Protein AF-A0A520TK30-F1 (afdb_monomer_lite)

Radius of gyration: 18.87 Å; chains: 1; bounding box: 36×43×53 Å

Sequence (95 aa):
MKSSNLFISILKRILGIGFLILNYLCYGVMIALAADSSLSANERIIYPVLVYILSWGFLLAGIYLAGPEIVNKMKSYYVLLKSKFIKRRLNDKQT

pLDDT: mean 89.73, std 10.65, range [50.91, 97.69]

Foldseek 3Di:
DVVVVVVVLVVLLVVLVVLLVVLVVLVVVLVCLLPDPVDDNVRNVVVNVVSNVVSVVSNVSSCVRNDPVNVVVVVVVVVVVVVVVVVVVVVVVVD

Structure (mmCIF, N/CA/C/O backbone):
data_AF-A0A520TK30-F1
#
_entry.id 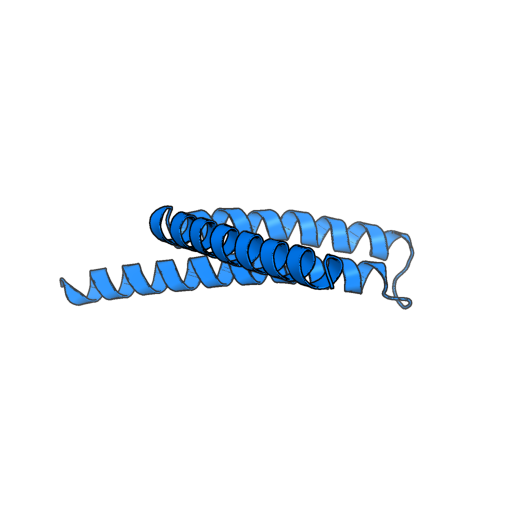  AF-A0A520TK30-F1
#
loop_
_atom_site.group_PDB
_atom_site.id
_atom_site.type_symbol
_atom_site.label_atom_id
_atom_site.label_alt_id
_atom_site.label_comp_id
_atom_site.label_asym_id
_atom_site.label_entity_id
_atom_site.label_seq_id
_atom_site.pdbx_PDB_ins_code
_atom_site.Cartn_x
_atom_site.Cartn_y
_atom_site.Cartn_z
_atom_site.occupancy
_atom_site.B_iso_or_equiv
_atom_site.auth_seq_id
_atom_site.auth_comp_id
_atom_site.auth_asym_id
_atom_site.auth_atom_id
_atom_site.pdbx_PDB_model_num
ATOM 1 N N . MET A 1 1 ? -6.553 -1.343 33.027 1.00 51.94 1 MET A N 1
ATOM 2 C CA . MET A 1 1 ? -6.955 -2.210 31.889 1.00 51.94 1 MET A CA 1
ATOM 3 C C . MET A 1 1 ? -7.673 -1.488 30.740 1.00 51.94 1 MET A C 1
ATOM 5 O O . MET A 1 1 ? -7.422 -1.843 29.597 1.00 51.94 1 MET A O 1
ATOM 9 N N . LYS A 1 2 ? -8.529 -0.476 30.975 1.00 59.81 2 LYS A N 1
ATOM 10 C CA . LYS A 1 2 ? -9.308 0.194 29.905 1.00 59.81 2 LYS A CA 1
ATOM 11 C C . LYS A 1 2 ? -8.462 1.020 28.910 1.00 59.81 2 LYS A C 1
ATOM 13 O O . LYS A 1 2 ? -8.791 1.043 27.728 1.00 59.81 2 LYS A O 1
ATOM 18 N N . SER A 1 3 ? -7.363 1.647 29.352 1.00 63.50 3 SER A N 1
ATOM 19 C CA . SER A 1 3 ? -6.510 2.465 28.466 1.00 63.50 3 SER A CA 1
ATOM 20 C C . SER A 1 3 ? -5.634 1.635 27.520 1.00 63.50 3 SER A C 1
ATOM 22 O O . SER A 1 3 ? -5.495 2.008 26.360 1.00 63.50 3 SER A O 1
ATOM 24 N N . SER A 1 4 ? -5.116 0.479 27.954 1.00 72.25 4 SER A N 1
ATOM 25 C CA . SER A 1 4 ? -4.326 -0.414 27.088 1.00 72.25 4 SER A CA 1
ATOM 26 C C . SER A 1 4 ? -5.141 -0.948 25.910 1.00 72.25 4 SER A C 1
ATOM 28 O O . SER A 1 4 ? -4.643 -0.976 24.790 1.00 72.25 4 SER A O 1
ATOM 30 N N . ASN A 1 5 ? -6.413 -1.297 26.125 1.00 80.94 5 ASN A N 1
ATOM 31 C CA . ASN A 1 5 ? -7.287 -1.771 25.047 1.00 80.94 5 ASN A CA 1
ATOM 32 C C . ASN A 1 5 ? -7.604 -0.668 24.026 1.00 80.94 5 ASN A C 1
ATOM 34 O O . ASN A 1 5 ? -7.632 -0.928 22.823 1.00 80.94 5 ASN A O 1
ATOM 38 N N . LEU A 1 6 ? -7.784 0.571 24.494 1.00 83.75 6 LEU A N 1
ATOM 39 C CA . LEU A 1 6 ? -7.958 1.731 23.620 1.00 83.75 6 LEU A CA 1
ATOM 40 C C . LEU A 1 6 ? -6.690 1.990 22.791 1.00 83.75 6 LEU A C 1
ATOM 42 O O . LEU A 1 6 ? -6.771 2.153 21.576 1.00 83.75 6 LEU A O 1
ATOM 46 N N . PHE A 1 7 ? -5.522 1.977 23.436 1.00 86.88 7 PHE A N 1
ATOM 47 C CA . PHE A 1 7 ? -4.235 2.194 22.780 1.00 86.88 7 PHE A CA 1
ATOM 48 C C . PHE A 1 7 ? -3.964 1.149 21.691 1.00 86.88 7 PHE A C 1
ATOM 50 O O . PHE A 1 7 ? -3.657 1.506 20.556 1.00 86.88 7 PHE A O 1
ATOM 57 N N . ILE A 1 8 ? -4.170 -0.136 21.996 1.00 88.19 8 ILE A N 1
ATOM 58 C CA . ILE A 1 8 ? -4.013 -1.232 21.028 1.00 88.19 8 ILE A CA 1
ATOM 59 C C . ILE A 1 8 ? -4.972 -1.059 19.844 1.00 88.19 8 ILE A C 1
ATOM 61 O O . ILE A 1 8 ? -4.583 -1.273 18.696 1.00 88.19 8 ILE A O 1
ATOM 65 N N . SER A 1 9 ? -6.217 -0.644 20.095 1.00 88.62 9 SER A N 1
ATOM 66 C CA . SER A 1 9 ? -7.188 -0.380 19.028 1.00 88.62 9 SER A CA 1
ATOM 67 C C . SER A 1 9 ? -6.749 0.769 18.116 1.00 88.62 9 SER A C 1
ATOM 69 O O . SER A 1 9 ? -6.867 0.665 16.896 1.00 88.62 9 SER A O 1
ATOM 71 N N . ILE A 1 10 ? -6.243 1.867 18.683 1.00 91.19 10 ILE A N 1
ATOM 72 C CA . ILE A 1 10 ? -5.751 3.012 17.905 1.00 91.19 10 ILE A CA 1
ATOM 73 C C . ILE A 1 10 ? -4.529 2.606 17.079 1.00 91.19 10 ILE A C 1
ATOM 75 O O . ILE A 1 10 ? -4.470 2.910 15.890 1.00 91.19 10 ILE A O 1
ATOM 79 N N . LEU A 1 11 ? -3.592 1.866 17.674 1.00 93.25 11 LEU A N 1
ATOM 80 C CA . LEU A 1 11 ? -2.386 1.412 16.989 1.00 93.25 11 LEU A CA 1
ATOM 81 C C . LEU A 1 11 ? -2.716 0.508 15.794 1.00 93.25 11 LEU A C 1
ATOM 83 O O . LEU A 1 11 ? -2.174 0.711 14.711 1.00 93.25 11 LEU A O 1
ATOM 87 N N . LYS A 1 12 ? -3.663 -0.429 15.952 1.00 93.25 12 LYS A N 1
ATOM 88 C CA . LYS A 1 12 ? -4.173 -1.254 14.841 1.00 93.25 12 LYS A CA 1
ATOM 89 C C . LYS A 1 12 ? -4.753 -0.396 13.721 1.00 93.25 12 LYS A C 1
ATOM 91 O O . LYS A 1 12 ? -4.441 -0.626 12.557 1.00 93.25 12 LYS A O 1
ATOM 96 N N . ARG A 1 13 ? -5.550 0.619 14.067 1.00 93.62 13 ARG A N 1
ATOM 97 C CA . ARG A 1 13 ? -6.155 1.523 13.080 1.00 93.62 13 ARG A CA 1
ATOM 98 C C . ARG A 1 13 ? -5.099 2.319 12.310 1.00 93.62 13 ARG A C 1
ATOM 100 O O . ARG A 1 13 ? -5.184 2.400 11.089 1.00 93.62 13 ARG A O 1
ATOM 107 N N . ILE A 1 14 ? -4.088 2.852 13.000 1.00 94.56 14 ILE A N 1
ATOM 108 C CA . ILE A 1 14 ? -2.958 3.561 12.375 1.00 94.56 14 ILE A CA 1
ATOM 109 C C . ILE A 1 14 ? -2.172 2.621 11.459 1.00 94.56 14 ILE A C 1
ATOM 111 O O . ILE A 1 14 ? -1.876 2.988 10.324 1.00 94.56 14 ILE A O 1
ATOM 115 N N . LEU A 1 15 ? -1.889 1.397 11.912 1.00 95.94 15 LEU A N 1
ATOM 116 C CA . LEU A 1 15 ? -1.217 0.383 11.101 1.00 95.94 15 LEU A CA 1
ATOM 117 C C . LEU A 1 15 ? -2.016 0.061 9.829 1.00 95.94 15 LEU A C 1
ATOM 119 O O . LEU A 1 15 ? -1.446 -0.006 8.743 1.00 95.94 15 LEU A O 1
ATOM 123 N N . GLY A 1 16 ? -3.341 -0.063 9.946 1.00 95.50 16 GLY A N 1
ATOM 124 C CA . GLY A 1 16 ? -4.228 -0.260 8.803 1.00 95.50 16 GLY A CA 1
ATOM 125 C C . GLY A 1 16 ? -4.165 0.885 7.794 1.00 95.50 16 GLY A C 1
ATOM 126 O O . GLY A 1 16 ? -4.012 0.643 6.599 1.00 95.50 16 GLY A O 1
ATOM 127 N N . ILE A 1 17 ? -4.198 2.137 8.264 1.00 95.31 17 ILE A N 1
ATOM 128 C CA . ILE A 1 17 ? -4.005 3.316 7.402 1.00 95.31 17 ILE A CA 1
ATOM 129 C C . ILE A 1 17 ? -2.627 3.268 6.724 1.00 95.31 17 ILE A C 1
ATOM 131 O O . ILE A 1 17 ? -2.529 3.530 5.527 1.00 95.31 17 ILE A O 1
ATOM 135 N N . GLY A 1 18 ? -1.580 2.883 7.458 1.00 96.00 18 GLY A N 1
ATOM 136 C CA . GLY A 1 18 ? -0.234 2.697 6.915 1.00 96.00 18 GLY A CA 1
ATOM 137 C C . GLY A 1 18 ? -0.199 1.701 5.755 1.00 96.00 18 GLY A C 1
ATOM 138 O O . GLY A 1 18 ? 0.383 1.998 4.714 1.00 96.00 18 GLY A O 1
ATOM 139 N N . PHE A 1 19 ? -0.889 0.563 5.874 1.00 97.31 19 PHE A N 1
ATOM 140 C CA . PHE A 1 19 ? -1.002 -0.394 4.772 1.00 97.31 19 PHE A CA 1
ATOM 141 C C . PHE A 1 19 ? -1.783 0.145 3.572 1.00 97.31 19 PHE A C 1
ATOM 143 O O . PHE A 1 19 ? -1.408 -0.138 2.438 1.00 97.31 19 PHE A O 1
ATOM 150 N N . LEU A 1 20 ? -2.814 0.967 3.776 1.00 95.56 20 LEU A N 1
ATOM 151 C CA . LEU A 1 20 ? -3.510 1.616 2.657 1.00 95.56 20 LEU A CA 1
ATOM 152 C C . LEU A 1 20 ? -2.601 2.606 1.914 1.00 95.56 20 LEU A C 1
ATOM 154 O O . LEU A 1 20 ? -2.643 2.681 0.687 1.00 95.56 20 LEU A O 1
ATOM 158 N N . ILE A 1 21 ? -1.745 3.329 2.639 1.00 95.50 21 ILE A N 1
ATOM 159 C CA . ILE A 1 21 ? -0.733 4.204 2.033 1.00 95.50 21 ILE A CA 1
ATOM 160 C C . ILE A 1 21 ? 0.302 3.369 1.270 1.00 95.50 21 ILE A C 1
ATOM 162 O O . ILE A 1 21 ? 0.606 3.683 0.123 1.00 95.50 21 ILE A O 1
ATOM 166 N N . LEU A 1 22 ? 0.802 2.277 1.859 1.00 96.56 22 LEU A N 1
ATOM 167 C CA . LEU A 1 22 ? 1.729 1.358 1.187 1.00 96.56 22 LEU A CA 1
ATOM 168 C C . LEU A 1 22 ? 1.120 0.760 -0.085 1.00 96.56 22 LEU A C 1
ATOM 170 O O . LEU A 1 22 ? 1.789 0.735 -1.114 1.00 96.56 22 LEU A O 1
ATOM 174 N N . ASN A 1 23 ? -0.155 0.360 -0.049 1.00 97.31 23 ASN A N 1
ATOM 175 C CA . ASN A 1 23 ? -0.881 -0.087 -1.236 1.00 97.31 23 ASN A CA 1
ATOM 176 C C . ASN A 1 23 ? -0.861 0.977 -2.344 1.00 97.31 23 ASN A C 1
ATOM 178 O O . ASN A 1 23 ? -0.565 0.655 -3.492 1.00 97.31 23 ASN A O 1
ATOM 182 N N . TYR A 1 24 ? -1.127 2.242 -2.010 1.00 94.75 24 TYR A N 1
ATOM 183 C CA . TYR A 1 24 ? -1.058 3.330 -2.985 1.00 94.75 24 TYR A CA 1
ATOM 184 C C . TYR A 1 24 ? 0.361 3.510 -3.555 1.00 94.75 24 TYR A C 1
ATOM 186 O O . TYR A 1 24 ? 0.533 3.683 -4.761 1.00 94.75 24 TYR A O 1
ATOM 194 N N . LEU A 1 25 ? 1.392 3.414 -2.711 1.00 97.19 25 LEU A N 1
ATOM 195 C CA . LEU A 1 25 ? 2.789 3.534 -3.139 1.00 97.19 25 LEU A CA 1
ATOM 196 C C . LEU A 1 25 ? 3.240 2.383 -4.048 1.00 97.19 25 LEU A C 1
ATOM 198 O O . LEU A 1 25 ? 4.070 2.610 -4.929 1.00 97.19 25 LEU A O 1
ATOM 202 N N . CYS A 1 26 ? 2.664 1.183 -3.910 1.00 97.62 26 CYS A N 1
ATOM 203 C CA . CYS A 1 26 ? 2.946 0.065 -4.812 1.00 97.62 26 CYS A CA 1
ATOM 204 C C . CYS A 1 26 ? 2.713 0.434 -6.282 1.00 97.62 26 CYS A C 1
ATOM 206 O O . CYS A 1 26 ? 3.488 0.008 -7.131 1.00 97.62 26 CYS A O 1
ATOM 208 N N . TYR A 1 27 ? 1.707 1.257 -6.601 1.00 95.44 27 TYR A N 1
ATOM 209 C CA . TYR A 1 27 ? 1.476 1.707 -7.980 1.00 95.44 27 TYR A CA 1
ATOM 210 C C . TYR A 1 27 ? 2.628 2.554 -8.524 1.00 95.44 27 TYR A C 1
ATOM 212 O O . TYR A 1 27 ? 3.022 2.379 -9.674 1.00 95.44 27 TYR A O 1
ATOM 220 N N . GLY A 1 28 ? 3.216 3.417 -7.693 1.00 96.38 28 GLY A N 1
ATOM 221 C CA . GLY A 1 28 ? 4.412 4.171 -8.070 1.00 96.38 28 GLY A CA 1
ATOM 222 C C . GLY A 1 28 ? 5.611 3.254 -8.317 1.00 96.38 28 GLY A C 1
ATOM 223 O O . GLY A 1 28 ? 6.308 3.406 -9.316 1.00 96.38 28 GLY A O 1
ATOM 224 N N . VAL A 1 29 ? 5.801 2.253 -7.453 1.00 97.00 29 VAL A N 1
ATOM 225 C CA . VAL A 1 29 ? 6.871 1.253 -7.600 1.00 97.00 29 VAL A CA 1
ATOM 226 C C . VAL A 1 29 ? 6.689 0.421 -8.872 1.00 97.00 29 VAL A C 1
ATOM 228 O O . VAL A 1 29 ? 7.657 0.207 -9.593 1.00 97.00 29 VAL A O 1
ATOM 231 N N . MET A 1 30 ? 5.462 0.003 -9.199 1.00 97.50 30 MET A N 1
ATOM 232 C CA . MET A 1 30 ? 5.163 -0.716 -10.445 1.00 97.50 30 MET A CA 1
ATOM 233 C C . MET A 1 30 ? 5.575 0.086 -11.682 1.00 97.50 30 MET A C 1
ATOM 235 O O . MET A 1 30 ? 6.209 -0.461 -12.580 1.00 97.50 30 MET A O 1
ATOM 239 N N . ILE A 1 31 ? 5.249 1.383 -11.717 1.00 96.62 31 ILE A N 1
ATOM 240 C CA . ILE A 1 31 ? 5.629 2.269 -12.825 1.00 96.62 31 ILE A CA 1
ATOM 241 C C . ILE A 1 31 ? 7.150 2.412 -12.898 1.00 96.62 31 ILE A C 1
ATOM 243 O O . ILE A 1 31 ? 7.716 2.297 -13.983 1.00 96.62 31 ILE A O 1
ATOM 247 N N . ALA A 1 32 ? 7.811 2.631 -11.758 1.00 97.00 32 ALA A N 1
ATOM 248 C CA . ALA A 1 32 ? 9.263 2.769 -11.701 1.00 97.00 32 ALA A CA 1
ATOM 249 C C . ALA A 1 32 ? 9.971 1.518 -12.240 1.00 97.00 32 ALA A C 1
ATOM 251 O O . ALA A 1 32 ? 10.847 1.633 -13.089 1.00 97.00 32 ALA A O 1
ATOM 252 N N . LEU A 1 33 ? 9.532 0.329 -11.821 1.00 96.69 33 LEU A N 1
ATOM 253 C CA . LEU A 1 33 ? 10.074 -0.948 -12.287 1.00 96.69 33 LEU A CA 1
ATOM 254 C C . LEU A 1 33 ? 9.816 -1.187 -13.779 1.00 96.69 33 LEU A C 1
ATOM 256 O O . LEU A 1 33 ? 10.693 -1.674 -14.482 1.00 96.69 33 LEU A O 1
ATOM 260 N N . ALA A 1 34 ? 8.634 -0.828 -14.286 1.00 94.81 34 ALA A N 1
ATOM 261 C CA . ALA A 1 34 ? 8.324 -0.967 -15.708 1.00 94.81 34 ALA A CA 1
ATOM 262 C C . ALA A 1 34 ? 9.146 -0.006 -16.590 1.00 94.81 34 ALA A C 1
ATOM 264 O O . ALA A 1 34 ? 9.467 -0.330 -17.734 1.00 94.81 34 ALA A O 1
ATOM 265 N N . ALA A 1 35 ? 9.490 1.174 -16.066 1.00 95.62 35 ALA A N 1
ATOM 266 C CA . ALA A 1 35 ? 10.270 2.191 -16.766 1.00 95.62 35 ALA A CA 1
ATOM 267 C C . ALA A 1 35 ? 11.793 2.004 -16.632 1.00 95.62 35 ALA A C 1
ATOM 269 O O . ALA A 1 35 ? 12.550 2.657 -17.354 1.00 95.62 35 ALA A O 1
ATOM 270 N N . ASP A 1 36 ? 12.254 1.135 -15.731 1.00 95.81 36 ASP A N 1
ATOM 271 C CA . ASP A 1 36 ? 13.672 0.990 -15.416 1.00 95.81 36 ASP A CA 1
ATOM 272 C C . ASP A 1 36 ? 14.454 0.368 -16.578 1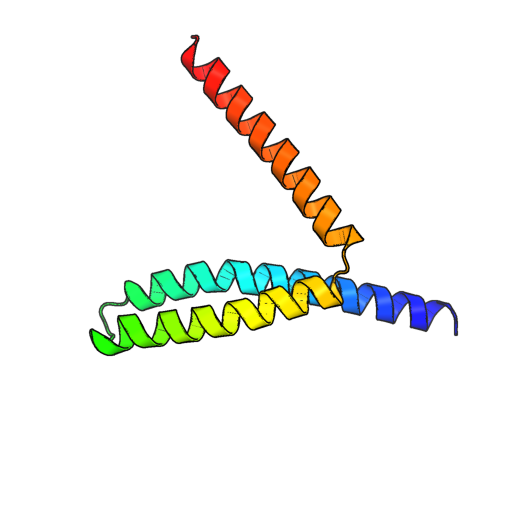.00 95.81 36 ASP A C 1
ATOM 274 O O . ASP A 1 36 ? 14.337 -0.819 -16.882 1.00 95.81 36 ASP A O 1
ATOM 278 N N . SER A 1 37 ? 15.296 1.186 -17.216 1.00 93.81 37 SER A N 1
ATOM 279 C CA . SER A 1 37 ? 16.109 0.779 -18.361 1.00 93.81 37 SER A CA 1
ATOM 280 C C . SER A 1 37 ? 17.178 -0.283 -18.053 1.00 93.81 37 SER A C 1
ATOM 282 O O . SER A 1 37 ? 17.650 -0.935 -18.984 1.00 93.81 37 SER A O 1
ATOM 284 N N . SER A 1 38 ? 17.531 -0.478 -16.778 1.00 96.62 38 SER A N 1
ATOM 285 C CA . SER A 1 38 ? 18.539 -1.452 -16.342 1.00 96.62 38 SER A CA 1
ATOM 286 C C . SER A 1 38 ? 18.013 -2.890 -16.277 1.00 96.62 38 SER A C 1
ATOM 288 O O . SER A 1 38 ? 18.797 -3.834 -16.343 1.00 96.62 38 SER A O 1
ATOM 290 N N . LEU A 1 39 ? 16.691 -3.064 -16.204 1.00 95.31 39 LEU A N 1
ATOM 291 C CA . LEU A 1 39 ? 16.036 -4.368 -16.139 1.00 95.31 39 LEU A CA 1
ATOM 292 C C . LEU A 1 3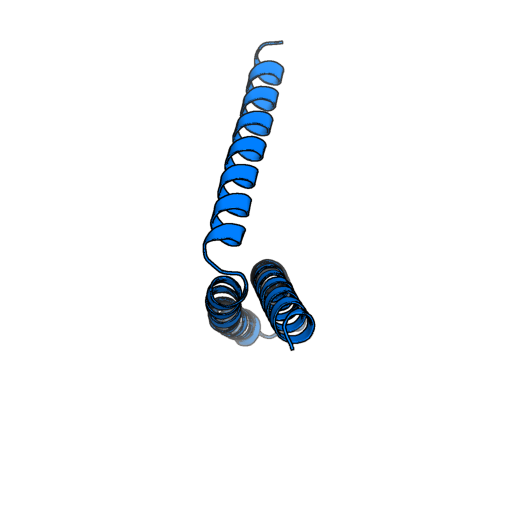9 ? 15.823 -4.967 -17.530 1.00 95.31 39 LEU A C 1
ATOM 294 O O . LEU A 1 39 ? 15.549 -4.248 -18.499 1.00 95.31 39 LEU A O 1
ATOM 298 N N . SER A 1 40 ? 15.855 -6.296 -17.629 1.00 96.75 40 SER A N 1
ATOM 299 C CA . SER A 1 40 ? 15.443 -7.002 -18.844 1.00 96.75 40 SER A CA 1
ATOM 300 C C . SER A 1 40 ? 13.940 -6.845 -19.108 1.00 96.75 40 SER A C 1
ATOM 302 O O . SER A 1 40 ? 13.152 -6.543 -18.209 1.00 96.75 40 SER A O 1
ATOM 304 N N . ALA A 1 41 ? 13.509 -7.088 -20.350 1.00 94.62 41 ALA A N 1
ATOM 305 C CA . ALA A 1 41 ? 12.097 -6.976 -20.726 1.00 94.62 41 ALA A CA 1
ATOM 306 C C . ALA A 1 41 ? 11.179 -7.860 -19.860 1.00 94.62 41 ALA A C 1
ATOM 308 O O . ALA A 1 41 ? 10.101 -7.426 -19.461 1.00 94.62 41 ALA A O 1
ATOM 309 N N . ASN A 1 42 ? 11.628 -9.071 -19.516 1.00 96.56 42 AS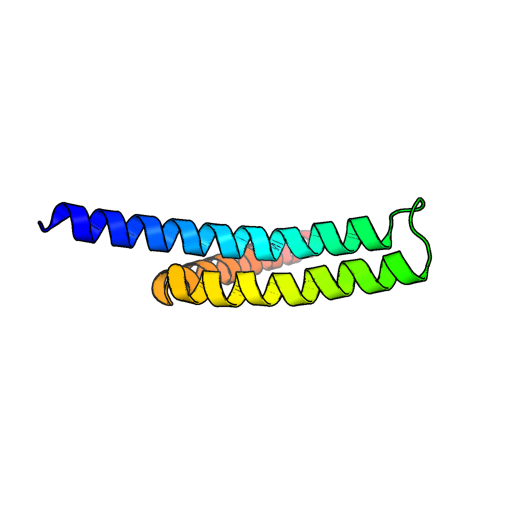N A N 1
ATOM 310 C CA . ASN A 1 42 ? 10.862 -9.991 -18.676 1.00 96.56 42 ASN A CA 1
ATOM 311 C C . ASN A 1 42 ? 10.740 -9.475 -17.238 1.00 96.56 42 ASN A C 1
ATOM 313 O O . ASN A 1 42 ? 9.664 -9.538 -16.651 1.00 96.56 42 ASN A O 1
ATOM 317 N N . GLU A 1 43 ? 11.811 -8.921 -16.671 1.00 96.31 43 GLU A N 1
ATOM 318 C CA . GLU A 1 43 ? 11.811 -8.377 -15.307 1.00 96.31 43 GLU A CA 1
ATOM 319 C C . GLU A 1 43 ? 10.897 -7.159 -15.166 1.00 96.31 43 GLU A C 1
ATOM 321 O O . GLU A 1 43 ? 10.143 -7.065 -14.196 1.00 96.31 43 GLU A O 1
ATOM 326 N N . ARG A 1 44 ? 10.874 -6.280 -16.175 1.00 94.81 44 ARG A N 1
ATOM 327 C CA . ARG A 1 44 ? 9.954 -5.129 -16.231 1.00 94.81 44 ARG A CA 1
ATOM 328 C C . ARG A 1 44 ? 8.482 -5.521 -16.301 1.00 94.81 44 ARG A C 1
ATOM 330 O O . ARG A 1 44 ? 7.624 -4.670 -16.101 1.00 94.81 44 ARG A O 1
ATOM 337 N N . ILE A 1 45 ? 8.177 -6.786 -16.584 1.00 95.06 45 ILE A N 1
ATOM 338 C CA . ILE A 1 45 ? 6.815 -7.329 -16.558 1.00 95.06 45 ILE A CA 1
ATOM 339 C C . ILE A 1 45 ? 6.583 -8.077 -15.243 1.00 95.06 45 ILE A C 1
ATOM 341 O O . ILE A 1 45 ? 5.608 -7.817 -14.540 1.00 95.06 45 ILE A O 1
ATOM 345 N N . ILE A 1 46 ? 7.494 -8.982 -14.882 1.00 97.62 46 ILE A N 1
ATOM 346 C CA . ILE A 1 46 ? 7.349 -9.863 -13.721 1.00 97.62 46 ILE A CA 1
ATOM 347 C C . ILE A 1 46 ? 7.363 -9.063 -12.416 1.00 97.62 46 ILE A C 1
ATOM 349 O O . ILE A 1 46 ? 6.492 -9.274 -11.572 1.00 97.62 46 ILE A O 1
ATOM 353 N N . TYR A 1 47 ? 8.301 -8.127 -12.230 1.00 96.81 47 TYR A N 1
ATOM 354 C CA . TYR A 1 47 ? 8.407 -7.401 -10.962 1.00 96.81 47 TYR A CA 1
ATOM 355 C C . TYR A 1 47 ? 7.181 -6.520 -10.683 1.00 96.81 47 TYR A C 1
ATOM 357 O O . TYR A 1 47 ? 6.637 -6.632 -9.581 1.00 96.81 47 TYR A O 1
ATOM 365 N N . PRO A 1 48 ? 6.650 -5.725 -11.635 1.00 97.25 48 PRO A N 1
ATOM 366 C CA . PRO A 1 48 ? 5.387 -5.025 -11.413 1.00 97.25 48 PRO A CA 1
ATOM 367 C C . PRO A 1 48 ? 4.214 -5.957 -11.097 1.00 97.25 48 PRO A C 1
ATOM 369 O O . PRO A 1 48 ? 3.418 -5.634 -10.220 1.00 97.25 48 PRO A O 1
ATOM 372 N N . VAL A 1 49 ? 4.119 -7.127 -11.739 1.00 97.38 49 VAL A N 1
ATOM 373 C CA . VAL A 1 49 ? 3.065 -8.113 -11.436 1.00 97.38 49 VAL A CA 1
ATOM 374 C C . VAL A 1 49 ? 3.180 -8.628 -9.999 1.00 97.38 49 VAL A C 1
ATOM 376 O O . VAL A 1 49 ? 2.177 -8.700 -9.288 1.00 97.38 49 VAL A O 1
ATOM 379 N N . LEU A 1 50 ? 4.390 -8.931 -9.526 1.00 97.62 50 LEU A N 1
ATOM 380 C CA . LEU A 1 50 ? 4.611 -9.341 -8.136 1.00 97.62 50 LEU A CA 1
ATOM 381 C C . LEU A 1 50 ? 4.249 -8.224 -7.149 1.00 97.62 50 LEU A C 1
ATOM 383 O O . LEU A 1 50 ? 3.576 -8.475 -6.146 1.00 97.62 50 LEU A O 1
ATOM 387 N N . VAL A 1 51 ? 4.630 -6.980 -7.452 1.00 97.69 51 VAL A N 1
ATOM 388 C CA . VAL A 1 51 ? 4.263 -5.809 -6.640 1.00 97.69 51 VAL A CA 1
ATOM 389 C C . VAL A 1 51 ? 2.749 -5.594 -6.639 1.00 97.69 51 VAL A C 1
ATOM 391 O O . VAL A 1 51 ? 2.183 -5.256 -5.600 1.00 97.69 51 VAL A O 1
ATOM 394 N N . TYR A 1 52 ? 2.066 -5.842 -7.757 1.00 97.25 52 TYR A N 1
ATOM 395 C CA . TYR A 1 52 ? 0.610 -5.768 -7.839 1.00 97.25 52 TYR A CA 1
ATOM 396 C C . TYR A 1 52 ? -0.063 -6.778 -6.905 1.00 97.25 52 TYR A C 1
ATOM 398 O O . TYR A 1 52 ? -0.947 -6.406 -6.132 1.00 97.25 52 TYR A O 1
ATOM 406 N N . ILE A 1 53 ? 0.388 -8.036 -6.914 1.00 97.62 53 ILE A N 1
ATOM 407 C CA . ILE A 1 53 ? -0.112 -9.082 -6.009 1.00 97.62 53 ILE A CA 1
ATOM 408 C C . ILE A 1 53 ? 0.132 -8.687 -4.546 1.00 97.62 53 ILE A C 1
ATOM 410 O O . ILE A 1 53 ? -0.787 -8.749 -3.727 1.00 97.62 53 ILE A O 1
ATOM 414 N N . LEU A 1 54 ? 1.334 -8.202 -4.218 1.00 97.00 54 LEU A N 1
ATOM 415 C CA . LEU A 1 54 ? 1.654 -7.703 -2.878 1.00 97.00 54 LEU A CA 1
ATOM 416 C C . LEU A 1 54 ? 0.740 -6.536 -2.470 1.00 97.00 54 LEU A C 1
ATOM 418 O O . LEU A 1 54 ? 0.290 -6.466 -1.324 1.00 97.00 54 LEU A O 1
ATOM 422 N N . SER A 1 55 ? 0.411 -5.651 -3.416 1.00 97.56 55 SER A N 1
ATOM 423 C CA . SER A 1 55 ? -0.461 -4.505 -3.165 1.00 97.56 55 SER A CA 1
ATOM 424 C C . SER A 1 55 ? -1.845 -4.941 -2.678 1.00 97.56 55 SER A C 1
ATOM 426 O O . SER A 1 55 ? -2.378 -4.320 -1.757 1.00 97.56 55 SER A O 1
ATOM 428 N N . TRP A 1 56 ? -2.404 -6.035 -3.205 1.00 97.62 56 TRP A N 1
ATOM 429 C CA . TRP A 1 56 ? -3.678 -6.583 -2.731 1.00 97.62 56 TRP A CA 1
ATOM 430 C C . TRP A 1 56 ? -3.601 -7.037 -1.276 1.00 97.62 56 TRP A C 1
ATOM 432 O O . TRP A 1 56 ? -4.534 -6.793 -0.510 1.00 97.62 56 TRP A O 1
ATOM 442 N N . GLY A 1 57 ? -2.470 -7.622 -0.875 1.00 97.19 57 GLY A N 1
ATOM 443 C CA . GLY A 1 57 ? -2.201 -7.964 0.519 1.00 97.19 57 GLY A CA 1
ATOM 444 C C . GLY A 1 57 ? -2.273 -6.736 1.427 1.00 97.19 57 GLY A C 1
ATOM 445 O O . GLY A 1 57 ? -3.005 -6.741 2.418 1.00 97.19 57 GLY A O 1
ATOM 446 N N . PHE A 1 58 ? -1.596 -5.647 1.049 1.00 97.38 58 PHE A N 1
ATOM 447 C CA . PHE A 1 58 ? -1.666 -4.385 1.792 1.00 97.38 58 PHE A CA 1
ATOM 448 C C . PHE A 1 58 ? -3.068 -3.773 1.804 1.00 97.38 58 PHE A C 1
ATOM 450 O O . PHE A 1 58 ? -3.507 -3.282 2.842 1.00 97.38 58 PHE A O 1
ATOM 457 N N . LEU A 1 59 ? -3.806 -3.830 0.694 1.00 95.75 59 LEU A N 1
ATOM 458 C CA . LEU A 1 59 ? -5.169 -3.304 0.634 1.00 95.75 59 LEU A CA 1
ATOM 459 C C . LEU A 1 59 ? -6.092 -4.037 1.615 1.00 95.75 59 LEU A C 1
ATOM 461 O O . LEU A 1 59 ? -6.761 -3.400 2.429 1.00 95.75 59 LEU A O 1
ATOM 465 N N . LEU A 1 60 ? -6.111 -5.371 1.554 1.00 96.31 60 LEU A N 1
ATOM 466 C CA . LEU A 1 60 ? -6.987 -6.194 2.387 1.00 96.31 60 LEU A CA 1
ATOM 467 C C . LEU A 1 60 ? -6.617 -6.079 3.869 1.00 96.31 60 LEU A C 1
ATOM 469 O O . LEU A 1 60 ? -7.493 -5.837 4.702 1.00 96.31 60 LEU A O 1
ATOM 473 N N . ALA A 1 61 ? -5.324 -6.170 4.199 1.00 95.75 61 ALA A N 1
ATOM 474 C CA . ALA A 1 61 ? -4.844 -5.991 5.568 1.00 95.75 61 ALA A CA 1
ATOM 475 C C . ALA A 1 61 ? -5.134 -4.575 6.093 1.00 95.75 61 ALA A C 1
ATOM 477 O O . ALA A 1 61 ? -5.552 -4.407 7.240 1.00 95.75 61 ALA A O 1
ATOM 478 N N . GLY A 1 62 ? -4.963 -3.559 5.245 1.00 96.00 62 GLY A N 1
ATOM 479 C CA . GLY A 1 62 ? -5.236 -2.166 5.572 1.00 96.00 62 GLY A CA 1
ATOM 480 C C . GLY A 1 62 ? -6.702 -1.914 5.901 1.00 96.00 62 GLY A C 1
ATOM 481 O O . GLY A 1 62 ? -7.000 -1.351 6.954 1.00 96.00 62 GLY A O 1
ATOM 482 N N . ILE A 1 63 ? -7.625 -2.393 5.058 1.00 94.31 63 ILE A N 1
ATOM 483 C CA . ILE A 1 63 ? -9.074 -2.292 5.299 1.00 94.31 63 ILE A CA 1
ATOM 484 C C . ILE A 1 63 ? -9.459 -3.025 6.588 1.00 94.31 63 ILE A C 1
ATOM 486 O O . ILE A 1 63 ? -10.187 -2.469 7.414 1.00 94.31 63 ILE A O 1
ATOM 490 N N . TYR A 1 64 ? -8.952 -4.246 6.778 1.00 94.56 64 TYR A N 1
ATOM 491 C CA . TYR A 1 64 ? -9.256 -5.062 7.952 1.00 94.56 64 TYR A CA 1
ATOM 492 C C . TYR A 1 64 ? -8.817 -4.387 9.261 1.00 94.56 64 TYR A C 1
ATOM 494 O O . TYR A 1 64 ? -9.579 -4.346 10.226 1.00 94.56 64 TYR A O 1
ATOM 502 N N . LEU A 1 65 ? -7.612 -3.811 9.290 1.00 94.75 65 LEU A N 1
ATOM 503 C CA . LEU A 1 65 ? -7.051 -3.181 10.488 1.00 94.75 65 LEU A CA 1
ATOM 504 C C . LEU A 1 65 ? -7.570 -1.756 10.739 1.00 94.75 65 LEU A C 1
ATOM 506 O O . LEU A 1 65 ? -7.786 -1.381 11.892 1.00 94.75 65 LEU A O 1
ATOM 510 N N . ALA A 1 66 ? -7.784 -0.958 9.687 1.00 92.94 66 ALA A N 1
ATOM 511 C CA . ALA A 1 66 ? -8.324 0.400 9.804 1.00 92.94 66 ALA A CA 1
ATOM 512 C C . ALA A 1 66 ? -9.810 0.392 10.200 1.00 92.94 66 ALA A C 1
ATOM 514 O O . ALA A 1 66 ? -10.286 1.297 10.891 1.00 92.94 66 ALA A O 1
ATOM 515 N N . GLY A 1 67 ? -10.533 -0.647 9.782 1.00 90.94 67 GLY A N 1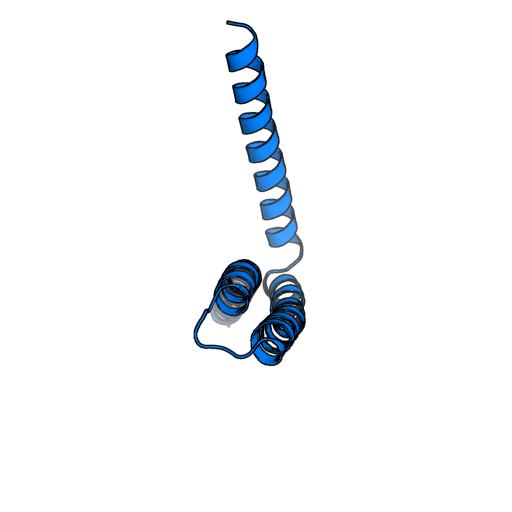
ATOM 516 C CA . GLY A 1 67 ? -11.958 -0.809 10.018 1.00 90.94 67 GLY A CA 1
ATOM 517 C C . GLY A 1 67 ? -12.835 0.017 9.061 1.00 90.94 67 GLY A C 1
ATOM 518 O O . GLY A 1 67 ? -12.405 1.036 8.506 1.00 90.94 67 GLY A O 1
ATOM 519 N N . PRO A 1 68 ? -14.104 -0.392 8.878 1.00 87.56 68 PRO A N 1
ATOM 520 C CA . PRO A 1 68 ? -15.009 0.184 7.879 1.00 87.56 68 PRO A CA 1
ATOM 521 C C . PRO A 1 68 ? -15.327 1.664 8.129 1.00 87.56 68 PRO A C 1
ATOM 523 O O . PRO A 1 68 ? -15.530 2.426 7.189 1.00 87.56 68 PRO A O 1
ATOM 526 N N . GLU A 1 69 ? -15.328 2.101 9.389 1.00 89.25 69 GLU A N 1
ATOM 527 C CA . GLU A 1 69 ? -15.588 3.491 9.779 1.00 89.25 69 GLU A CA 1
ATOM 528 C C . GLU A 1 69 ? -14.575 4.468 9.166 1.00 89.25 69 GLU A C 1
ATOM 530 O O . GLU A 1 69 ? -14.956 5.503 8.615 1.00 89.25 69 GLU A O 1
ATOM 535 N N . ILE A 1 70 ? -13.279 4.144 9.259 1.00 88.69 70 ILE A N 1
ATOM 536 C CA . ILE A 1 70 ? -12.197 4.994 8.747 1.00 88.69 70 ILE A CA 1
ATOM 537 C C . ILE A 1 70 ? -12.211 4.982 7.221 1.00 88.69 70 ILE A C 1
ATOM 539 O O . ILE A 1 70 ? -12.156 6.043 6.598 1.00 88.69 70 ILE A O 1
ATOM 543 N N . VAL A 1 71 ? -12.362 3.800 6.622 1.00 87.06 71 VAL A N 1
ATOM 544 C CA . VAL A 1 71 ? -12.417 3.638 5.163 1.00 87.06 71 VAL A CA 1
ATOM 545 C C . VAL A 1 71 ? -13.593 4.421 4.567 1.00 87.06 71 VAL A C 1
ATOM 547 O O . VAL A 1 71 ? -13.428 5.132 3.573 1.00 87.06 71 VAL A O 1
ATOM 550 N N . ASN A 1 72 ? -14.766 4.384 5.203 1.00 90.88 72 ASN A N 1
ATOM 551 C CA . ASN A 1 72 ? -15.930 5.148 4.755 1.00 90.88 72 ASN A CA 1
ATOM 552 C C . ASN A 1 72 ? -15.712 6.662 4.858 1.00 90.88 72 ASN A C 1
ATOM 554 O O . ASN A 1 72 ? -16.068 7.386 3.927 1.00 90.88 72 ASN A O 1
ATOM 558 N N . LYS A 1 73 ? -15.075 7.147 5.934 1.00 89.50 73 LYS A N 1
ATOM 559 C CA . LYS A 1 73 ? -14.704 8.569 6.062 1.00 89.50 73 LYS A CA 1
ATOM 560 C C . LYS A 1 73 ? -13.710 9.008 4.987 1.00 89.50 73 LYS A C 1
ATOM 562 O O . LYS A 1 73 ? -13.857 10.089 4.418 1.00 89.50 73 LYS A O 1
ATOM 567 N N . MET A 1 74 ? -12.719 8.174 4.671 1.00 87.12 74 MET A N 1
ATOM 568 C CA . MET A 1 74 ? -11.793 8.441 3.566 1.00 87.12 74 MET A CA 1
ATOM 569 C C . MET A 1 74 ? -12.538 8.542 2.232 1.00 87.12 74 MET A C 1
ATOM 571 O O . MET A 1 74 ? -12.309 9.478 1.465 1.00 87.12 74 MET A O 1
ATOM 575 N N . LYS A 1 75 ? -13.478 7.626 1.971 1.00 87.38 75 LYS A N 1
ATOM 576 C CA . LYS A 1 75 ? -14.296 7.638 0.753 1.00 87.38 75 LYS A CA 1
ATOM 577 C C . LYS A 1 75 ? -15.161 8.895 0.654 1.00 87.38 75 LYS A C 1
ATOM 579 O O . LYS A 1 75 ? -15.187 9.525 -0.402 1.00 87.38 75 LYS A O 1
ATOM 584 N N . SER A 1 76 ? -15.837 9.296 1.732 1.00 88.69 76 SER A N 1
ATOM 585 C CA . SER A 1 76 ? -16.648 10.521 1.733 1.00 88.69 76 SER A CA 1
ATOM 586 C C . SER A 1 76 ? -15.790 11.762 1.499 1.00 88.69 76 SER A C 1
ATOM 588 O O . SER A 1 76 ? -16.166 12.638 0.722 1.00 88.69 76 SER A O 1
ATOM 590 N N . TYR A 1 77 ? -14.608 11.815 2.118 1.00 88.94 77 TYR A N 1
ATOM 591 C CA . TYR A 1 77 ? -13.663 12.908 1.920 1.00 88.94 77 TYR A CA 1
ATOM 592 C C . TYR A 1 77 ? -13.169 12.980 0.470 1.00 88.94 77 TYR A C 1
ATOM 594 O O . TYR A 1 77 ? -13.176 14.054 -0.133 1.00 88.94 77 TYR A O 1
ATOM 602 N N . TYR A 1 78 ? -12.833 11.836 -0.132 1.00 86.19 78 TYR A N 1
ATOM 603 C CA . TYR A 1 78 ? -12.457 11.757 -1.542 1.00 86.19 78 TYR A CA 1
ATOM 604 C C . TYR A 1 78 ? -13.567 12.272 -2.471 1.00 86.19 78 TYR A C 1
ATOM 606 O O . TYR A 1 78 ? -13.293 13.058 -3.377 1.00 86.19 78 TYR A O 1
ATOM 614 N N . VAL A 1 79 ? -14.826 11.885 -2.235 1.00 90.69 79 VAL A N 1
ATOM 615 C CA . VAL A 1 79 ? -15.973 12.353 -3.036 1.00 90.69 79 VAL A CA 1
ATOM 616 C C . VAL A 1 79 ? -16.141 13.873 -2.940 1.00 90.69 79 VAL A C 1
ATOM 618 O O . VAL A 1 79 ? -16.339 14.527 -3.965 1.00 90.69 79 VAL A O 1
ATOM 621 N N . LEU A 1 80 ? -16.011 14.445 -1.739 1.00 90.31 80 LEU A N 1
ATOM 622 C CA . LEU A 1 80 ? -16.082 15.894 -1.521 1.00 90.31 80 LEU A CA 1
ATOM 623 C C . LEU A 1 80 ? -14.941 16.646 -2.215 1.00 90.31 80 LEU A C 1
ATOM 625 O O . LEU A 1 80 ? -15.165 17.683 -2.839 1.00 90.31 80 LEU A O 1
ATOM 629 N N . LEU A 1 81 ? -13.713 16.128 -2.139 1.00 89.00 81 LEU A N 1
ATOM 630 C CA . LEU A 1 81 ? -12.584 16.716 -2.855 1.00 89.00 81 LEU A CA 1
ATOM 631 C C . LEU A 1 81 ? -12.796 16.649 -4.367 1.00 89.00 81 LEU A C 1
ATOM 633 O O . LEU A 1 81 ? -12.649 17.661 -5.054 1.00 89.00 81 LEU A O 1
ATOM 637 N N . LYS A 1 82 ? -13.195 15.484 -4.885 1.00 85.50 82 LYS A N 1
ATOM 638 C CA . LYS A 1 82 ? -13.452 15.275 -6.312 1.00 85.50 82 LYS A CA 1
ATOM 639 C C . LYS A 1 82 ? -14.513 16.244 -6.835 1.00 85.50 82 LYS A C 1
ATOM 641 O O . LYS A 1 82 ? -14.286 16.886 -7.858 1.00 85.50 82 LYS A O 1
ATOM 646 N N . SER A 1 83 ? -15.642 16.393 -6.138 1.00 89.12 83 SER A N 1
ATOM 647 C CA . SER A 1 83 ? -16.712 17.307 -6.560 1.00 89.12 83 SER A CA 1
ATOM 648 C C . SER A 1 83 ? -16.258 18.770 -6.548 1.00 89.12 83 SER A C 1
ATOM 650 O O . SER A 1 83 ? -16.564 19.513 -7.481 1.00 89.12 83 SER A O 1
ATOM 652 N N . LYS A 1 84 ? -15.448 19.174 -5.561 1.00 87.44 84 LYS A N 1
ATOM 653 C CA . LYS A 1 84 ? -14.872 20.524 -5.484 1.00 87.44 84 LYS A CA 1
ATOM 654 C C . LYS A 1 84 ? -13.893 20.810 -6.627 1.00 87.44 84 LYS A C 1
ATOM 656 O O . LYS A 1 84 ? -13.950 21.888 -7.215 1.00 87.44 84 LYS A O 1
ATOM 661 N N . PHE A 1 85 ? -13.026 19.855 -6.968 1.00 84.44 85 PHE A N 1
ATOM 662 C CA . PHE A 1 85 ? -12.100 19.981 -8.100 1.00 84.44 85 PHE A CA 1
ATOM 663 C C . PHE A 1 85 ? -12.829 20.041 -9.446 1.00 84.44 85 PHE A C 1
ATOM 665 O O . PHE A 1 85 ? -12.484 20.866 -10.290 1.00 84.44 85 PHE A O 1
ATOM 672 N N . ILE A 1 86 ? -13.860 19.214 -9.637 1.00 83.62 86 ILE A N 1
ATOM 673 C CA . ILE A 1 86 ? -14.688 19.238 -10.851 1.00 83.62 86 ILE A CA 1
ATOM 674 C C . ILE A 1 86 ? -15.412 20.582 -10.982 1.00 83.62 86 ILE A C 1
ATOM 676 O O . ILE A 1 86 ? -15.367 21.191 -12.047 1.00 83.62 86 ILE A O 1
ATOM 680 N N . LYS A 1 87 ? -16.020 21.081 -9.897 1.00 82.25 87 LYS A N 1
ATOM 681 C CA . LYS A 1 87 ? -16.728 22.369 -9.899 1.00 82.25 87 LYS A CA 1
ATOM 682 C C . LYS A 1 87 ? -15.802 23.544 -10.229 1.00 82.25 87 LYS A C 1
ATOM 684 O O . LYS A 1 87 ? -16.198 24.419 -10.989 1.00 82.25 87 LYS A O 1
ATOM 689 N N . ARG A 1 88 ? -14.562 23.541 -9.721 1.00 80.56 88 ARG A N 1
ATOM 690 C CA . ARG A 1 88 ? -13.539 24.533 -10.105 1.00 80.56 88 ARG A CA 1
ATOM 691 C C . ARG A 1 88 ? -13.222 24.481 -11.602 1.00 80.56 88 ARG A C 1
ATOM 693 O O . ARG A 1 88 ? -13.344 25.496 -12.267 1.00 80.56 88 ARG A O 1
ATOM 700 N N . ARG A 1 89 ? -12.934 23.292 -12.148 1.00 74.50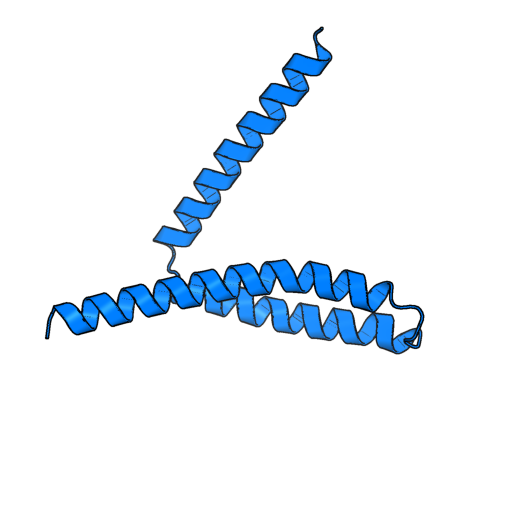 89 ARG A N 1
ATOM 701 C CA . ARG A 1 89 ? -12.633 23.131 -13.585 1.00 74.50 89 ARG A CA 1
ATOM 702 C C . ARG A 1 89 ? -13.786 23.507 -14.520 1.00 74.50 89 ARG A C 1
ATOM 704 O O . ARG A 1 89 ? -13.528 23.823 -15.674 1.00 74.50 89 ARG A O 1
ATOM 711 N N . LEU A 1 90 ? -15.034 23.414 -14.062 1.00 71.56 90 LEU A N 1
ATOM 712 C CA . LEU A 1 90 ? -16.210 23.860 -14.819 1.00 71.56 90 LEU A CA 1
ATOM 713 C C . LEU A 1 90 ? -16.328 25.386 -14.844 1.00 71.56 90 LEU A C 1
ATOM 715 O O . LEU A 1 90 ? -16.577 25.937 -15.911 1.00 71.56 90 LEU A O 1
ATOM 719 N N . ASN A 1 91 ? -16.095 26.056 -13.712 1.00 68.44 91 ASN A N 1
ATOM 720 C CA . ASN A 1 91 ? -16.091 27.520 -13.660 1.00 68.44 91 ASN A CA 1
ATOM 721 C C . ASN A 1 91 ? -14.964 28.125 -14.513 1.00 68.44 91 ASN A C 1
ATOM 723 O O . ASN A 1 91 ? -15.222 29.077 -15.237 1.00 68.44 91 ASN A O 1
ATOM 727 N N . ASP A 1 92 ? -13.764 27.534 -14.503 1.00 66.50 92 ASP A N 1
ATOM 728 C CA . ASP A 1 92 ? -12.619 28.021 -15.296 1.00 66.50 92 ASP A CA 1
ATOM 729 C C . ASP A 1 92 ? -12.825 27.895 -16.821 1.00 66.50 92 ASP A C 1
ATOM 731 O O . ASP A 1 92 ? -12.069 28.473 -17.592 1.00 66.50 92 ASP A O 1
ATOM 735 N N . LYS A 1 93 ? -13.817 27.115 -17.278 1.00 64.38 93 LYS A N 1
ATOM 736 C CA . LYS A 1 93 ? -14.168 26.967 -18.704 1.00 64.38 93 LYS A CA 1
ATOM 737 C C . LYS A 1 93 ? -15.300 27.895 -19.163 1.00 64.38 93 LYS A C 1
ATOM 739 O O . LYS A 1 93 ? -15.619 27.887 -20.349 1.00 64.38 93 LYS A O 1
ATOM 744 N N . GLN A 1 94 ? -15.957 28.606 -18.243 1.00 57.69 94 GLN A N 1
ATOM 745 C CA . GLN A 1 94 ? -17.072 29.518 -18.543 1.00 57.69 94 GLN A CA 1
ATOM 746 C C . GLN A 1 94 ? -16.666 31.002 -18.569 1.00 57.69 94 GLN A C 1
ATOM 748 O O . GLN A 1 94 ? -17.496 31.839 -18.920 1.00 57.69 94 GLN A O 1
ATOM 753 N N . THR A 1 95 ? -15.417 31.315 -18.223 1.00 50.91 95 THR A N 1
ATOM 754 C CA . THR A 1 95 ? -14.742 32.610 -18.439 1.00 50.91 95 THR A CA 1
ATOM 755 C C . THR A 1 95 ? -13.762 32.503 -19.588 1.00 50.91 95 THR A C 1
ATOM 757 O O . THR A 1 95 ? -13.701 33.460 -20.386 1.00 50.91 95 THR A O 1
#

Secondary structure (DSSP, 8-state):
-HHHHHHHHHHHHHHHHHHHHHHHHHHHHHHHHHH-TTS-TTHHHHHHHHHHHHHHHHHHHHHHHH-HHHHHHHHHHHHHHHHHHHHHHHHTT--